Protein AF-A0A554KS75-F1 (afdb_monomer_lite)

Sequence (83 aa):
MLAVKASAKPSKIEGIGLFADEKIPKGTVTWRFHPRIDVVPSPGEPETLGVANRDIEKNEEMLVNYRMFDSHDENSKKEYLNN

Structure (mmCIF, N/CA/C/O backbone):
data_AF-A0A554KS75-F1
#
_entry.id   AF-A0A554KS75-F1
#
loop_
_atom_site.group_PDB
_atom_site.id
_atom_site.type_symbol
_atom_site.label_atom_id
_atom_site.label_alt_id
_atom_site.label_comp_id
_atom_site.label_asym_id
_atom_site.label_entity_id
_atom_site.label_seq_id
_atom_site.pdbx_PDB_ins_code
_atom_site.Cartn_x
_atom_site.Cartn_y
_atom_site.Cartn_z
_atom_site.occupancy
_atom_site.B_iso_or_equiv
_atom_site.auth_seq_id
_atom_site.auth_comp_id
_atom_site.auth_asym_id
_atom_site.auth_atom_id
_atom_site.pdbx_PDB_model_num
ATOM 1 N N . MET A 1 1 ? -7.382 5.109 -9.895 1.00 87.94 1 MET A N 1
ATOM 2 C CA . MET A 1 1 ? -8.458 5.544 -8.959 1.00 87.94 1 MET A CA 1
ATOM 3 C C . MET A 1 1 ? -8.626 4.609 -7.765 1.00 87.94 1 MET A C 1
ATOM 5 O O . MET A 1 1 ? -8.823 3.413 -7.952 1.00 87.94 1 MET A O 1
ATOM 9 N N . LEU A 1 2 ? -8.599 5.155 -6.542 1.00 92.81 2 LEU A N 1
ATOM 10 C CA . LEU A 1 2 ? -8.864 4.402 -5.306 1.00 92.81 2 LEU A CA 1
ATOM 11 C C . LEU A 1 2 ? -10.304 3.873 -5.262 1.00 92.81 2 LEU A C 1
ATOM 13 O O . LEU A 1 2 ? -11.247 4.611 -5.542 1.00 92.81 2 LEU A O 1
ATOM 17 N N . ALA A 1 3 ? -10.453 2.598 -4.906 1.00 95.06 3 ALA A N 1
ATOM 18 C CA . ALA A 1 3 ? -11.737 1.897 -4.822 1.00 95.06 3 ALA A CA 1
ATOM 19 C C . ALA A 1 3 ? -12.167 1.570 -3.377 1.00 95.06 3 ALA A C 1
ATOM 21 O O . ALA A 1 3 ? -13.253 1.034 -3.173 1.00 95.06 3 ALA A O 1
ATOM 22 N N . VAL A 1 4 ? -11.326 1.899 -2.394 1.00 96.94 4 VAL A N 1
ATOM 23 C CA . VAL A 1 4 ? -11.534 1.670 -0.954 1.00 96.94 4 VAL A CA 1
ATOM 24 C C . VAL A 1 4 ? -11.346 2.973 -0.180 1.00 96.94 4 VAL A C 1
ATOM 26 O O . VAL A 1 4 ? -10.685 3.896 -0.670 1.00 96.94 4 VAL A O 1
ATOM 29 N N . LYS A 1 5 ? -11.903 3.060 1.032 1.00 97.94 5 LYS A N 1
ATOM 30 C CA . LYS A 1 5 ? -11.672 4.199 1.928 1.00 97.94 5 LYS A CA 1
ATOM 31 C C . LYS A 1 5 ? -10.264 4.126 2.498 1.00 97.94 5 LYS A C 1
ATOM 33 O O . LYS A 1 5 ? -9.913 3.178 3.202 1.00 97.94 5 LYS A O 1
ATOM 38 N N . ALA A 1 6 ? -9.479 5.149 2.203 1.00 97.75 6 ALA A N 1
ATOM 39 C CA . ALA A 1 6 ? -8.122 5.269 2.685 1.00 97.75 6 ALA A CA 1
ATOM 40 C C . ALA A 1 6 ? -7.748 6.735 2.896 1.00 97.75 6 ALA A C 1
ATOM 42 O O . ALA A 1 6 ? -8.293 7.636 2.252 1.00 97.75 6 ALA A O 1
ATOM 43 N N . SER A 1 7 ? -6.768 6.946 3.765 1.00 98.06 7 SER A N 1
ATOM 44 C CA . SER A 1 7 ? -6.247 8.261 4.117 1.00 98.06 7 SER A CA 1
ATOM 45 C C . SER A 1 7 ? -4.734 8.303 3.948 1.00 98.06 7 SER A C 1
ATOM 47 O O . SER A 1 7 ? -4.030 7.369 4.334 1.00 98.06 7 SER A O 1
ATOM 49 N N . ALA A 1 8 ? -4.233 9.421 3.427 1.00 97.88 8 ALA A N 1
ATOM 50 C CA . ALA A 1 8 ? -2.809 9.731 3.404 1.00 97.88 8 ALA A CA 1
ATOM 51 C C . ALA A 1 8 ? -2.359 10.210 4.795 1.00 97.88 8 ALA A C 1
ATOM 53 O O . ALA A 1 8 ? -2.924 11.165 5.335 1.00 97.88 8 ALA A O 1
ATOM 54 N N . LYS A 1 9 ? -1.373 9.540 5.395 1.00 98.19 9 LYS A N 1
ATOM 55 C CA . LYS A 1 9 ? -0.836 9.855 6.736 1.00 98.19 9 LYS A CA 1
ATOM 56 C C . LYS A 1 9 ? 0.695 9.690 6.723 1.00 98.19 9 LYS A C 1
ATOM 58 O O . LYS A 1 9 ? 1.205 9.036 5.816 1.00 98.19 9 LYS A O 1
ATOM 63 N N . PRO A 1 10 ? 1.451 10.254 7.684 1.00 98.19 10 PRO A N 1
ATOM 64 C CA . PRO A 1 10 ? 2.889 9.997 7.781 1.00 98.19 10 PRO A CA 1
ATOM 65 C C . PRO A 1 10 ? 3.189 8.491 7.856 1.00 98.19 10 PRO A C 1
ATOM 67 O O . PRO A 1 10 ? 2.614 7.794 8.695 1.00 98.19 10 PRO A O 1
ATOM 70 N N . SER A 1 11 ? 4.059 8.003 6.970 1.00 96.56 11 SER A N 1
ATOM 71 C CA . SER A 1 11 ? 4.492 6.600 6.952 1.00 96.56 11 SER A CA 1
ATOM 72 C C . SER A 1 11 ? 5.584 6.362 7.991 1.00 96.56 11 SER A C 1
ATOM 74 O O . SER A 1 11 ? 6.357 7.264 8.325 1.00 96.56 11 SER A O 1
ATOM 76 N N . LYS A 1 12 ? 5.673 5.125 8.484 1.00 94.19 12 LYS A N 1
ATOM 77 C CA . LYS A 1 12 ? 6.830 4.677 9.272 1.00 94.19 12 LYS A CA 1
ATOM 78 C C . LYS A 1 12 ? 8.002 4.228 8.398 1.00 94.19 12 LYS A C 1
ATOM 80 O O . LYS A 1 12 ? 9.100 4.099 8.925 1.00 94.19 12 LYS A O 1
ATOM 85 N N . ILE A 1 13 ? 7.757 3.973 7.112 1.00 91.81 13 ILE A N 1
ATOM 86 C CA . ILE A 1 13 ? 8.775 3.573 6.141 1.00 91.81 13 ILE A CA 1
ATOM 87 C C . ILE A 1 13 ? 9.417 4.836 5.565 1.00 91.81 13 ILE A C 1
ATOM 89 O O . ILE A 1 13 ? 10.587 5.100 5.820 1.00 91.81 13 ILE A O 1
ATOM 93 N N . GLU A 1 14 ? 8.646 5.648 4.836 1.00 90.94 14 GLU A N 1
ATOM 94 C CA . GLU A 1 14 ? 9.159 6.870 4.212 1.00 90.94 14 GLU A CA 1
ATOM 95 C C . GLU A 1 14 ? 8.030 7.854 3.861 1.00 90.94 14 GLU A C 1
ATOM 97 O O . GLU A 1 14 ? 7.029 7.482 3.253 1.00 90.94 14 GLU A O 1
ATOM 102 N N . GLY A 1 15 ? 8.191 9.134 4.217 1.00 94.94 15 GLY A N 1
ATOM 103 C CA . GLY A 1 15 ? 7.299 10.211 3.775 1.00 94.94 15 GLY A CA 1
ATOM 104 C C . GLY A 1 15 ? 5.824 10.013 4.154 1.00 94.94 15 GLY A C 1
ATOM 105 O O . GLY A 1 15 ? 5.460 10.040 5.333 1.00 94.94 15 GLY A O 1
ATOM 106 N N . ILE A 1 16 ? 4.960 9.880 3.143 1.00 97.25 16 ILE A N 1
ATOM 107 C CA . ILE A 1 16 ? 3.505 9.728 3.287 1.00 97.25 16 ILE A CA 1
ATOM 108 C C . ILE A 1 16 ? 3.101 8.325 2.832 1.00 97.25 16 ILE A C 1
ATOM 110 O O . ILE A 1 16 ? 3.386 7.931 1.704 1.00 97.25 16 ILE A O 1
ATOM 114 N N . GLY A 1 17 ? 2.378 7.618 3.696 1.00 96.75 17 GLY A N 1
ATOM 115 C CA . GLY A 1 17 ? 1.793 6.308 3.432 1.00 96.75 17 GLY A CA 1
ATOM 116 C C . GLY A 1 17 ? 0.291 6.391 3.176 1.00 96.75 17 GLY A C 1
ATOM 117 O O . GLY A 1 17 ? -0.377 7.366 3.546 1.00 96.75 17 GLY A O 1
ATOM 118 N N . LEU A 1 18 ? -0.255 5.341 2.566 1.00 97.38 18 LEU A N 1
ATOM 119 C CA . LEU A 1 18 ? -1.687 5.178 2.332 1.00 97.38 18 LEU A CA 1
ATOM 120 C C . LEU A 1 18 ? -2.251 4.170 3.336 1.00 97.38 18 LEU A C 1
ATOM 122 O O . LEU A 1 18 ? -1.840 3.017 3.346 1.00 97.38 18 LEU A O 1
ATOM 126 N N . PHE A 1 19 ? -3.204 4.585 4.166 1.00 98.44 19 PHE A N 1
ATOM 127 C CA . PHE A 1 19 ? -3.728 3.761 5.257 1.00 98.44 19 PHE A CA 1
ATOM 128 C C . PHE A 1 19 ? -5.193 3.421 5.033 1.00 98.44 19 PHE A C 1
ATOM 130 O O . PHE A 1 19 ? -5.984 4.315 4.728 1.00 98.44 19 PHE A O 1
ATOM 137 N N . ALA A 1 20 ? -5.566 2.161 5.246 1.00 98.38 20 ALA A N 1
ATOM 138 C CA . ALA A 1 20 ?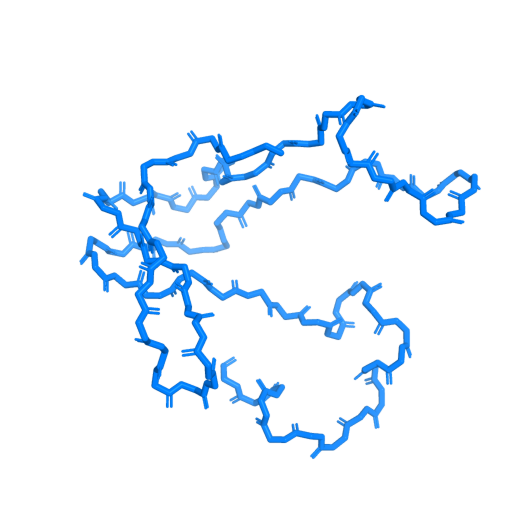 -6.951 1.716 5.142 1.00 98.38 20 ALA A CA 1
ATOM 139 C C . ALA A 1 20 ? -7.813 2.341 6.254 1.00 98.38 20 ALA A C 1
ATOM 141 O O . ALA A 1 20 ? -7.461 2.273 7.431 1.00 98.38 20 ALA A O 1
ATOM 142 N N . ASP A 1 21 ? -8.967 2.919 5.919 1.00 98.56 21 ASP A N 1
ATOM 143 C CA . ASP A 1 21 ? -9.923 3.439 6.914 1.00 98.56 21 ASP A CA 1
ATOM 144 C C . ASP A 1 21 ? -11.065 2.446 7.213 1.00 98.56 21 ASP A C 1
ATOM 146 O O . ASP A 1 21 ? -11.939 2.702 8.050 1.00 98.56 21 ASP A O 1
ATOM 150 N N . GLU A 1 22 ? -11.021 1.277 6.577 1.00 98.19 22 GLU A N 1
ATOM 151 C CA . GLU A 1 22 ? -11.921 0.140 6.759 1.00 98.19 22 GLU A CA 1
ATOM 152 C C . GLU A 1 22 ? -11.153 -1.186 6.649 1.00 98.19 22 GLU A C 1
ATOM 154 O O . GLU A 1 22 ? -10.018 -1.209 6.180 1.00 98.19 22 GLU A O 1
ATOM 159 N N . LYS A 1 23 ? -11.758 -2.293 7.097 1.00 98.38 23 LYS A N 1
ATOM 160 C CA . LYS A 1 23 ? -11.203 -3.631 6.857 1.00 98.38 23 LYS A CA 1
ATOM 161 C C . LYS A 1 23 ? -11.359 -3.975 5.375 1.00 98.38 23 LYS A C 1
ATOM 163 O O . LYS A 1 23 ? -12.457 -3.854 4.835 1.00 98.38 23 LYS A O 1
ATOM 168 N N . ILE A 1 24 ? -10.288 -4.448 4.745 1.00 98.50 24 ILE A N 1
ATOM 169 C CA . ILE A 1 24 ? -10.249 -4.809 3.325 1.00 98.50 24 ILE A CA 1
ATOM 170 C C . ILE A 1 24 ? -9.933 -6.309 3.225 1.00 98.50 24 ILE A C 1
ATOM 172 O O . ILE A 1 24 ? -8.799 -6.710 3.490 1.00 98.50 24 ILE A O 1
ATOM 176 N N . PRO A 1 25 ? -10.906 -7.161 2.860 1.00 98.44 25 PRO A N 1
ATOM 177 C CA . PRO A 1 25 ? -10.661 -8.588 2.672 1.00 98.44 25 PRO A CA 1
ATOM 178 C C . PRO A 1 25 ? -9.698 -8.875 1.513 1.00 98.44 25 PRO A C 1
ATOM 180 O O . PRO A 1 25 ? -9.675 -8.148 0.511 1.00 98.44 25 PRO A O 1
ATOM 183 N N . LYS A 1 26 ? -8.973 -9.991 1.598 1.00 98.25 26 LYS A N 1
ATOM 184 C CA . LYS A 1 26 ? -8.181 -10.539 0.491 1.00 98.25 26 LYS A CA 1
ATOM 185 C C . LYS A 1 26 ? -9.013 -10.634 -0.792 1.00 98.25 26 LYS A C 1
ATOM 187 O O . LYS A 1 26 ? -10.163 -11.064 -0.777 1.00 98.25 26 LYS A O 1
ATOM 192 N N . GLY A 1 27 ? -8.405 -10.276 -1.920 1.00 97.19 27 GLY A N 1
ATOM 193 C CA . GLY A 1 27 ? -9.039 -10.285 -3.239 1.00 97.19 27 GLY A CA 1
ATOM 194 C C . GLY A 1 27 ? -9.849 -9.025 -3.550 1.00 97.19 27 GLY A C 1
ATOM 195 O O . GLY A 1 27 ? -10.322 -8.871 -4.675 1.00 97.19 27 GLY A O 1
ATOM 196 N N . THR A 1 28 ? -9.987 -8.099 -2.597 1.00 97.56 28 THR A N 1
ATOM 197 C CA . THR A 1 28 ? -10.657 -6.819 -2.843 1.00 97.56 28 THR A CA 1
ATOM 198 C C . THR A 1 28 ? -9.827 -5.962 -3.793 1.00 97.56 28 THR A C 1
ATOM 200 O O . THR A 1 28 ? -8.620 -5.799 -3.606 1.00 97.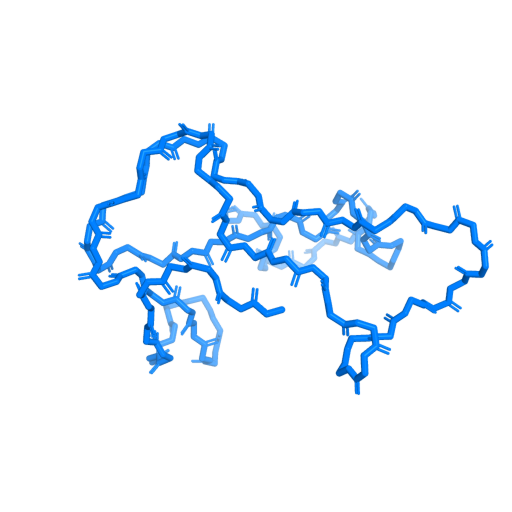56 28 THR A O 1
ATOM 203 N N . VAL A 1 29 ? -10.483 -5.380 -4.798 1.00 96.19 29 VAL A N 1
ATOM 204 C CA . VAL A 1 29 ? -9.861 -4.387 -5.678 1.00 96.19 29 VAL A CA 1
ATOM 205 C C . VAL A 1 29 ? -9.680 -3.084 -4.903 1.00 96.19 29 VAL A C 1
ATOM 207 O O . VAL A 1 29 ? -10.661 -2.462 -4.502 1.00 96.19 29 VAL A O 1
ATOM 210 N N . THR A 1 30 ? -8.434 -2.666 -4.714 1.00 95.88 30 THR A N 1
ATOM 211 C CA . THR A 1 30 ? -8.057 -1.455 -3.972 1.00 95.88 30 THR A CA 1
ATOM 212 C C . THR A 1 30 ? -7.887 -0.247 -4.885 1.00 95.88 30 THR A C 1
ATOM 214 O O . THR A 1 30 ? -8.165 0.885 -4.484 1.00 95.88 30 THR A O 1
ATOM 217 N N . TRP A 1 31 ? -7.484 -0.479 -6.134 1.00 93.62 31 TRP A N 1
ATOM 218 C CA . TRP A 1 31 ? -7.255 0.564 -7.124 1.00 93.62 31 TRP A CA 1
ATOM 219 C C . TRP A 1 31 ? -7.644 0.088 -8.525 1.00 93.62 31 TRP A C 1
ATOM 221 O O . TRP A 1 31 ? -7.417 -1.068 -8.885 1.00 93.62 31 TRP A O 1
ATOM 231 N N . ARG A 1 32 ? -8.232 0.988 -9.319 1.00 90.44 32 ARG A N 1
ATOM 232 C CA . ARG A 1 32 ? -8.628 0.757 -10.715 1.00 90.44 32 ARG A CA 1
ATOM 233 C C . ARG A 1 32 ? -8.049 1.823 -11.624 1.00 90.44 32 ARG A C 1
ATOM 235 O O . ARG A 1 32 ? -8.196 3.002 -11.309 1.00 90.44 32 ARG A O 1
ATOM 242 N N . PHE A 1 33 ? -7.496 1.420 -12.759 1.00 88.00 33 PHE A N 1
ATOM 243 C CA . PHE A 1 33 ? -7.039 2.349 -13.785 1.00 88.00 33 PHE A CA 1
ATOM 244 C C . PHE A 1 33 ? -8.180 3.260 -14.255 1.00 88.00 33 PHE A C 1
ATOM 246 O O . PHE A 1 33 ? -9.325 2.827 -14.411 1.00 88.00 33 PHE A O 1
ATOM 253 N N . HIS A 1 34 ? -7.877 4.537 -14.451 1.00 86.81 34 HIS A N 1
ATOM 254 C CA . HIS A 1 34 ? -8.786 5.511 -15.025 1.00 86.81 34 HIS A CA 1
ATOM 255 C C . HIS A 1 34 ? -8.084 6.282 -16.153 1.00 86.81 34 HIS A C 1
ATOM 257 O O . HIS A 1 34 ? -7.210 7.110 -15.883 1.00 86.81 34 HIS A O 1
ATOM 263 N N . PRO A 1 35 ? -8.534 6.119 -17.411 1.00 83.75 35 PRO A N 1
ATOM 264 C CA . PRO A 1 35 ? -7.786 6.509 -18.614 1.00 83.75 35 PRO A CA 1
ATOM 265 C C . PRO A 1 35 ? -7.562 8.015 -18.794 1.00 83.75 35 PRO A C 1
ATOM 267 O O . PRO A 1 35 ? -6.832 8.427 -19.685 1.00 83.75 35 PRO A O 1
ATOM 270 N N . ARG A 1 36 ? -8.219 8.860 -17.989 1.00 85.44 36 ARG A N 1
ATOM 271 C CA . ARG A 1 36 ? -8.038 10.325 -18.035 1.00 85.44 36 ARG A CA 1
ATOM 272 C C . ARG A 1 36 ? -7.084 10.865 -16.970 1.00 85.44 36 ARG A C 1
ATOM 274 O O . ARG A 1 36 ? -6.830 12.061 -16.962 1.00 85.44 36 ARG A O 1
ATOM 281 N N . ILE A 1 37 ? -6.670 10.028 -16.021 1.00 85.06 37 ILE A N 1
ATOM 282 C CA . ILE A 1 37 ? -5.860 10.438 -14.863 1.00 85.06 37 ILE A CA 1
ATOM 283 C C . ILE A 1 37 ? -4.561 9.640 -14.840 1.00 85.06 37 ILE A C 1
ATOM 285 O O . ILE A 1 37 ? -3.495 10.202 -14.617 1.00 85.06 37 ILE A O 1
ATOM 289 N N . ASP A 1 38 ? -4.668 8.339 -15.085 1.00 85.00 38 ASP A N 1
ATOM 290 C CA . ASP A 1 38 ? -3.559 7.409 -15.006 1.00 85.00 38 ASP A CA 1
ATOM 291 C C . ASP A 1 38 ? -2.861 7.305 -16.375 1.00 85.00 38 ASP A C 1
ATOM 293 O O . ASP A 1 38 ? -3.509 7.353 -17.424 1.00 85.00 38 ASP A O 1
ATOM 297 N N . VAL A 1 39 ? -1.533 7.173 -16.366 1.00 79.19 39 VAL A N 1
ATOM 298 C CA . VAL A 1 39 ? -0.701 7.072 -17.575 1.00 79.19 39 VAL A CA 1
ATOM 299 C C . VAL A 1 39 ? -0.077 5.685 -17.624 1.00 79.19 39 VAL A C 1
ATOM 301 O O . VAL A 1 39 ? 0.575 5.273 -16.668 1.00 79.19 39 VAL A O 1
ATOM 304 N N . VAL A 1 40 ? -0.255 4.982 -18.743 1.00 73.62 40 VAL A N 1
ATOM 305 C CA . VAL A 1 40 ? 0.491 3.753 -19.035 1.00 73.62 40 VAL A CA 1
ATOM 306 C C . VAL A 1 40 ? 1.741 4.155 -19.824 1.00 73.62 40 VAL A C 1
ATOM 308 O O . VAL A 1 40 ? 1.602 4.771 -20.884 1.00 73.62 40 VAL A O 1
ATOM 311 N N . PRO A 1 41 ? 2.954 3.880 -19.316 1.00 67.25 41 PRO A N 1
ATOM 312 C CA . PRO A 1 41 ? 4.187 4.390 -19.910 1.00 67.25 41 PRO A CA 1
ATOM 313 C C . PRO A 1 41 ? 4.524 3.741 -21.258 1.00 67.25 41 PRO A C 1
ATOM 315 O O . P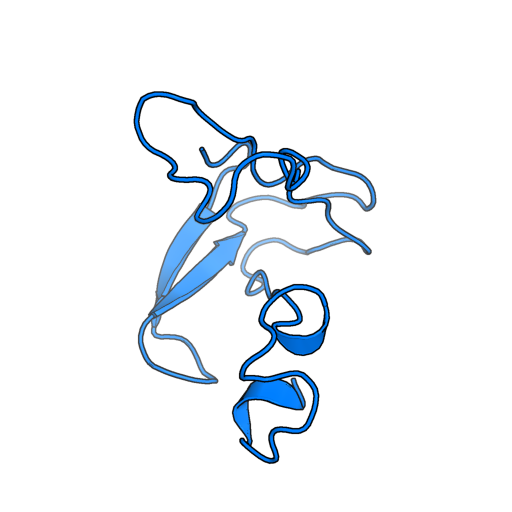RO A 1 41 ? 5.210 4.368 -22.066 1.00 67.25 41 PRO A O 1
ATOM 318 N N . SER A 1 42 ? 4.036 2.525 -21.533 1.00 68.19 42 SER A N 1
ATOM 319 C CA . SER A 1 42 ? 4.292 1.822 -22.792 1.00 68.19 42 SER A CA 1
ATOM 320 C C . SER A 1 42 ? 3.013 1.223 -23.419 1.00 68.19 42 SER A C 1
ATOM 322 O O . SER A 1 42 ? 2.133 0.723 -22.712 1.00 68.19 42 SER A O 1
ATOM 324 N N . PRO A 1 43 ? 2.853 1.271 -24.757 1.00 61.78 43 PRO A N 1
ATOM 325 C CA . PRO A 1 43 ? 1.730 0.624 -25.432 1.00 61.78 43 PRO A CA 1
ATOM 326 C C . PRO A 1 43 ? 1.773 -0.900 -25.249 1.00 61.78 43 PRO A C 1
ATOM 328 O O . PRO A 1 43 ? 2.755 -1.538 -25.620 1.00 61.78 43 PRO A O 1
ATOM 331 N N . GLY A 1 44 ? 0.687 -1.490 -24.742 1.00 64.44 44 GLY A N 1
ATOM 332 C CA . GLY A 1 44 ? 0.559 -2.942 -24.563 1.00 64.44 44 GLY A CA 1
ATOM 333 C C . GLY A 1 44 ? 0.863 -3.451 -23.152 1.00 64.44 44 GLY A C 1
ATOM 334 O O . GLY A 1 44 ? 0.664 -4.638 -22.897 1.00 64.44 44 GLY A O 1
ATOM 335 N N . GLU A 1 45 ? 1.277 -2.582 -22.226 1.00 64.44 45 GLU A N 1
ATOM 336 C CA . GLU A 1 45 ? 1.280 -2.931 -20.807 1.00 64.44 45 GLU A CA 1
ATOM 337 C C . GLU A 1 45 ? -0.161 -3.075 -20.288 1.00 64.44 45 GLU A C 1
ATOM 339 O O . GLU A 1 45 ? -1.019 -2.240 -20.597 1.00 64.44 45 GLU A O 1
ATOM 344 N N . PRO A 1 46 ? -0.466 -4.151 -19.540 1.00 61.31 46 PRO A N 1
ATOM 345 C CA . PRO A 1 46 ? -1.813 -4.392 -19.051 1.00 61.31 46 PRO A CA 1
ATOM 346 C C . PRO A 1 46 ? -2.235 -3.295 -18.072 1.00 61.31 46 PRO A C 1
ATOM 348 O O . PRO A 1 46 ? -1.461 -2.880 -17.212 1.00 61.31 46 PRO A O 1
ATOM 351 N N . GLU A 1 47 ? -3.498 -2.874 -18.158 1.00 62.59 47 GLU A N 1
ATOM 352 C CA . GLU A 1 47 ? -4.131 -2.072 -17.113 1.00 62.59 47 GLU A CA 1
ATOM 353 C C . GLU A 1 47 ? -4.061 -2.854 -15.791 1.00 62.59 47 GLU A C 1
ATOM 355 O O . GLU A 1 47 ? -4.723 -3.882 -15.620 1.00 62.59 47 GLU A O 1
ATOM 360 N N . THR A 1 48 ? -3.226 -2.411 -14.851 1.00 71.75 48 THR A N 1
ATOM 361 C CA . THR A 1 48 ? -3.033 -3.132 -13.591 1.00 71.75 48 THR A CA 1
ATOM 362 C C . THR A 1 48 ? -4.115 -2.742 -12.589 1.00 71.75 48 THR A C 1
ATOM 364 O O . THR A 1 48 ? -4.354 -1.575 -12.292 1.00 71.75 48 THR A O 1
ATOM 367 N N . LEU A 1 49 ? -4.821 -3.738 -12.057 1.00 84.62 49 LEU A N 1
ATOM 368 C CA . LEU A 1 49 ? -5.690 -3.547 -10.899 1.00 84.62 49 LEU A CA 1
ATOM 369 C C . LEU A 1 49 ? -4.856 -3.718 -9.632 1.00 84.62 49 LEU A C 1
ATOM 371 O O . LEU A 1 49 ? -4.126 -4.700 -9.491 1.00 84.62 49 LEU A O 1
ATOM 375 N N . GLY A 1 50 ? -5.021 -2.806 -8.677 1.00 90.38 50 GLY A N 1
ATOM 376 C CA . GLY A 1 50 ? -4.558 -3.045 -7.316 1.00 90.38 50 GLY A CA 1
ATOM 377 C C . GLY A 1 50 ? -5.489 -4.053 -6.651 1.00 90.38 50 GLY A C 1
ATOM 378 O O . GLY A 1 50 ? -6.699 -3.819 -6.599 1.00 90.38 50 GLY A O 1
ATOM 379 N N . VAL A 1 51 ? -4.951 -5.167 -6.154 1.00 94.31 51 VAL A N 1
ATOM 380 C CA . VAL A 1 51 ? -5.722 -6.201 -5.448 1.00 94.31 51 VAL A CA 1
ATOM 381 C C . VAL A 1 51 ? -5.039 -6.535 -4.130 1.00 94.31 51 VAL A C 1
ATOM 383 O O . VAL A 1 51 ? -3.837 -6.793 -4.093 1.00 94.31 51 VAL A O 1
ATOM 386 N N . ALA A 1 52 ? -5.812 -6.562 -3.046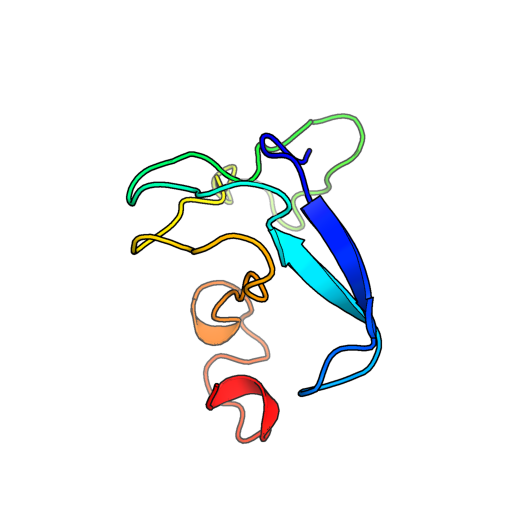 1.00 96.69 52 ALA A N 1
ATOM 387 C CA . ALA A 1 52 ? -5.316 -6.980 -1.742 1.00 96.69 52 ALA A CA 1
ATOM 388 C C . ALA A 1 52 ? -4.920 -8.469 -1.782 1.00 96.69 52 ALA A C 1
ATOM 390 O O . ALA A 1 52 ? -5.765 -9.347 -1.968 1.00 96.69 52 ALA A O 1
ATOM 391 N N . ASN A 1 53 ? -3.633 -8.776 -1.611 1.00 95.19 53 ASN A N 1
ATOM 392 C CA . ASN A 1 53 ? -3.127 -10.157 -1.630 1.00 95.19 53 ASN A CA 1
ATOM 393 C C . ASN A 1 53 ? -3.397 -10.925 -0.315 1.00 95.19 53 ASN A C 1
ATOM 395 O O . ASN A 1 53 ? -3.298 -12.156 -0.281 1.00 95.19 53 ASN A O 1
ATOM 399 N N . ARG A 1 54 ? -3.799 -10.208 0.738 1.00 97.19 54 ARG A N 1
ATOM 400 C CA . ARG A 1 54 ? -4.235 -10.696 2.050 1.00 97.19 54 ARG A CA 1
ATOM 401 C C . ARG A 1 54 ? -5.289 -9.756 2.634 1.00 97.19 54 ARG A C 1
ATOM 403 O O . ARG A 1 54 ? -5.550 -8.701 2.062 1.00 97.19 54 ARG A O 1
ATOM 410 N N . ASP A 1 55 ? -5.859 -10.138 3.770 1.00 98.25 55 ASP A N 1
ATOM 411 C CA . ASP A 1 55 ? -6.676 -9.227 4.567 1.00 98.25 55 ASP A CA 1
ATOM 412 C C . ASP A 1 55 ? -5.810 -8.061 5.072 1.00 98.25 55 ASP A C 1
ATOM 414 O O . ASP A 1 55 ? -4.669 -8.264 5.507 1.00 98.25 55 ASP A O 1
ATOM 418 N N . ILE A 1 56 ? -6.360 -6.850 4.992 1.00 98.38 56 ILE A N 1
ATOM 419 C CA . ILE A 1 56 ? -5.764 -5.609 5.493 1.00 98.38 56 ILE A CA 1
ATOM 420 C C . ILE A 1 56 ? -6.721 -5.045 6.541 1.00 98.38 56 ILE A C 1
ATOM 422 O O . ILE A 1 56 ? -7.917 -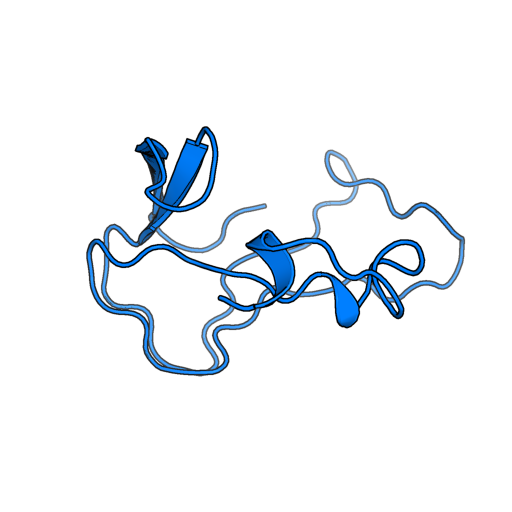4.860 6.279 1.00 98.38 56 ILE A O 1
ATOM 426 N N . GLU A 1 57 ? -6.213 -4.797 7.740 1.00 98.50 57 GLU A N 1
ATOM 427 C CA . GLU A 1 57 ? -7.018 -4.287 8.844 1.00 98.50 57 GLU A CA 1
ATOM 428 C C . GLU A 1 57 ? -7.164 -2.761 8.789 1.00 98.50 57 GLU A C 1
ATOM 430 O O . GLU A 1 57 ? -6.377 -2.037 8.175 1.00 98.50 57 GLU A O 1
ATOM 435 N N . LYS A 1 58 ? -8.190 -2.239 9.466 1.00 98.12 58 LYS A N 1
ATOM 436 C CA . LYS A 1 58 ? -8.370 -0.788 9.581 1.00 98.12 58 LYS A CA 1
ATOM 437 C C . LYS A 1 58 ? -7.146 -0.153 10.258 1.00 98.12 58 LYS A C 1
ATOM 439 O O . LYS A 1 58 ? -6.713 -0.596 11.319 1.00 98.12 58 LYS A O 1
ATOM 444 N N . ASN A 1 59 ? -6.690 0.965 9.702 1.00 98.00 59 ASN A N 1
ATOM 445 C CA . ASN A 1 59 ? -5.479 1.718 10.040 1.00 98.00 59 ASN A CA 1
ATOM 446 C C . ASN A 1 59 ? -4.159 1.036 9.663 1.00 98.00 59 ASN A C 1
ATOM 448 O O . ASN A 1 59 ? -3.103 1.535 10.047 1.00 98.00 59 ASN A O 1
ATOM 452 N N . GLU A 1 60 ? -4.193 -0.070 8.926 1.00 98.12 60 GLU A N 1
ATOM 453 C CA . GLU A 1 60 ? -2.986 -0.671 8.376 1.00 98.12 60 GLU A CA 1
ATOM 454 C C . GLU A 1 60 ? -2.524 0.087 7.121 1.00 98.12 60 GLU A C 1
ATOM 456 O O . GLU A 1 60 ? -3.343 0.581 6.338 1.00 98.12 60 GLU A O 1
ATOM 461 N N . GLU A 1 61 ? -1.206 0.209 6.947 1.00 97.69 61 GLU A N 1
ATOM 462 C CA . GLU A 1 61 ? -0.606 0.809 5.755 1.00 97.69 61 GLU A CA 1
ATOM 463 C C . GLU A 1 61 ? -0.705 -0.168 4.577 1.00 97.69 61 GLU A C 1
ATOM 465 O O . GLU A 1 61 ? -0.298 -1.328 4.660 1.00 97.69 61 GLU A O 1
ATOM 470 N N . MET A 1 62 ? -1.276 0.301 3.474 1.00 96.56 62 MET A N 1
ATOM 471 C CA . MET A 1 62 ? -1.398 -0.450 2.235 1.00 96.56 62 MET A CA 1
ATOM 472 C C . MET A 1 62 ? -0.085 -0.348 1.464 1.00 96.56 62 MET A C 1
ATOM 474 O O . MET A 1 62 ? 0.285 0.732 1.005 1.00 96.56 62 MET A O 1
ATOM 478 N N . LEU A 1 63 ? 0.597 -1.480 1.299 1.00 94.81 63 LEU A N 1
ATOM 479 C CA . LEU A 1 63 ? 1.884 -1.561 0.612 1.00 94.81 63 LEU A CA 1
ATOM 480 C C . LEU A 1 63 ? 1.759 -2.228 -0.757 1.00 94.81 63 LEU A C 1
ATOM 482 O O . LEU A 1 63 ? 0.842 -3.010 -1.021 1.00 94.81 63 LEU A O 1
ATOM 486 N N . VAL A 1 64 ? 2.731 -1.938 -1.617 1.00 90.56 64 VAL A N 1
ATOM 487 C CA . VAL A 1 64 ? 2.895 -2.580 -2.916 1.00 90.56 64 VAL A CA 1
ATOM 488 C C . VAL A 1 64 ? 4.365 -2.949 -3.115 1.00 90.56 64 VAL A C 1
ATOM 490 O O . VAL A 1 64 ? 5.260 -2.192 -2.750 1.00 90.56 64 VAL A O 1
ATOM 493 N N . ASN A 1 65 ? 4.624 -4.125 -3.686 1.00 87.81 65 ASN A N 1
ATOM 494 C CA . ASN A 1 65 ? 5.982 -4.557 -3.991 1.00 87.81 65 ASN A CA 1
ATOM 495 C C . ASN A 1 65 ? 6.422 -3.998 -5.351 1.00 87.81 65 ASN A C 1
ATOM 497 O O . ASN A 1 65 ? 6.037 -4.535 -6.390 1.00 87.81 65 ASN A O 1
ATOM 501 N N . TYR A 1 66 ? 7.252 -2.954 -5.334 1.00 85.69 66 TYR A N 1
ATOM 502 C CA . TYR A 1 66 ? 7.776 -2.306 -6.541 1.00 85.69 66 TYR A CA 1
ATOM 503 C C . TYR A 1 66 ? 8.539 -3.259 -7.470 1.00 85.69 66 TYR A C 1
ATOM 505 O O . TYR A 1 66 ? 8.473 -3.092 -8.683 1.00 85.69 66 TYR A O 1
ATOM 513 N N . ARG A 1 67 ? 9.158 -4.332 -6.950 1.00 85.56 67 ARG A N 1
ATOM 514 C CA . ARG A 1 67 ? 9.862 -5.323 -7.790 1.00 85.56 67 ARG A CA 1
ATOM 515 C C . ARG A 1 67 ? 8.950 -6.060 -8.774 1.00 85.56 67 ARG A C 1
ATOM 517 O O . ARG A 1 67 ? 9.446 -6.713 -9.682 1.00 85.56 67 ARG A O 1
ATOM 524 N N . MET A 1 68 ? 7.631 -6.006 -8.576 1.00 81.38 68 MET A N 1
ATOM 525 C CA . MET A 1 68 ? 6.663 -6.711 -9.420 1.00 81.38 68 MET A CA 1
ATOM 526 C C . MET A 1 68 ? 6.354 -5.990 -10.736 1.00 81.38 68 MET A C 1
ATOM 528 O O . MET A 1 68 ? 5.810 -6.621 -11.638 1.00 81.38 68 MET A O 1
ATOM 532 N N . PHE A 1 69 ? 6.626 -4.687 -10.841 1.00 78.19 69 PHE A N 1
ATOM 533 C CA . PHE A 1 69 ? 6.257 -3.895 -12.025 1.00 78.19 69 PHE A CA 1
ATOM 534 C C . PHE A 1 69 ? 7.196 -2.725 -12.330 1.00 78.19 69 PHE A C 1
ATOM 536 O O . PHE A 1 69 ? 7.134 -2.203 -13.438 1.00 78.19 69 PHE A O 1
ATOM 543 N N . ASP A 1 70 ? 8.064 -2.306 -11.404 1.00 78.19 70 ASP A N 1
ATOM 544 C CA . ASP A 1 70 ? 9.090 -1.305 -11.689 1.00 78.19 70 ASP A CA 1
ATOM 545 C C . ASP A 1 70 ? 10.417 -1.991 -12.032 1.00 78.19 70 ASP A C 1
ATOM 547 O O . ASP A 1 70 ? 11.094 -2.571 -11.176 1.00 78.19 70 ASP A O 1
ATOM 551 N N . SER A 1 71 ? 10.802 -1.907 -13.305 1.00 80.06 71 SER A N 1
ATOM 552 C CA . SER A 1 71 ? 12.047 -2.481 -13.822 1.00 80.06 71 SER 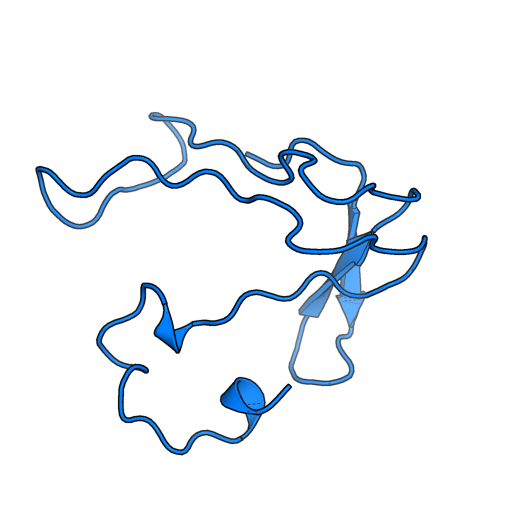A CA 1
ATOM 553 C C . SER A 1 71 ? 13.302 -1.869 -13.194 1.00 80.06 71 SER A C 1
ATOM 555 O O . SER A 1 71 ? 14.338 -2.533 -13.131 1.00 80.06 71 SER A O 1
ATOM 557 N N . HIS A 1 72 ? 13.230 -0.641 -12.670 1.00 80.56 72 HIS A N 1
ATOM 558 C CA . HIS A 1 72 ? 14.360 -0.022 -11.974 1.00 80.56 72 HIS A CA 1
ATOM 559 C C . HIS A 1 72 ? 14.635 -0.687 -10.624 1.00 80.56 72 HIS A C 1
ATOM 561 O O . HIS A 1 72 ? 15.776 -0.675 -10.153 1.00 80.56 72 HIS A O 1
ATOM 567 N N . ASP A 1 73 ? 13.607 -1.275 -10.009 1.00 83.88 73 ASP A N 1
ATOM 568 C CA . ASP A 1 73 ? 13.692 -1.843 -8.669 1.00 83.88 73 ASP A CA 1
ATOM 569 C C . ASP A 1 73 ? 13.830 -3.373 -8.648 1.00 83.88 73 ASP A C 1
ATOM 571 O O . ASP A 1 73 ? 14.147 -3.927 -7.593 1.00 83.88 73 ASP A O 1
ATOM 575 N N . GLU A 1 74 ? 13.716 -4.054 -9.795 1.00 82.81 74 GLU A N 1
ATOM 576 C CA . GLU A 1 74 ? 13.830 -5.520 -9.917 1.00 82.81 74 GLU A CA 1
ATOM 577 C C . GLU A 1 74 ? 15.078 -6.079 -9.206 1.00 82.81 74 GLU A C 1
ATOM 579 O O . GLU A 1 74 ? 14.989 -7.023 -8.421 1.00 82.81 74 GLU A O 1
ATOM 584 N N . ASN A 1 75 ? 16.234 -5.437 -9.411 1.00 83.94 75 ASN A N 1
ATOM 585 C CA . ASN A 1 75 ? 17.528 -5.844 -8.846 1.00 83.94 75 ASN A CA 1
ATOM 586 C C . ASN A 1 75 ? 18.083 -4.845 -7.810 1.00 83.94 75 ASN A C 1
ATOM 588 O O . ASN A 1 75 ? 19.272 -4.862 -7.473 1.00 83.94 75 ASN A O 1
ATOM 592 N N . SER A 1 76 ? 17.231 -3.951 -7.309 1.00 85.88 76 SER A N 1
ATOM 593 C CA . SER A 1 76 ? 17.613 -2.878 -6.393 1.00 85.88 76 SER A CA 1
ATOM 594 C C . SER A 1 76 ? 17.787 -3.373 -4.952 1.00 85.88 76 SER A C 1
ATOM 596 O O . SER A 1 76 ? 17.082 -4.265 -4.465 1.00 85.88 76 SER A O 1
ATOM 598 N N . LYS A 1 77 ? 18.749 -2.763 -4.248 1.00 85.56 77 LYS A N 1
ATOM 599 C CA . LYS A 1 77 ? 19.095 -3.046 -2.840 1.00 85.56 77 LYS A CA 1
ATOM 600 C C . LYS A 1 77 ? 18.564 -1.994 -1.865 1.00 85.56 77 LYS A C 1
ATOM 602 O O . LYS A 1 77 ? 19.021 -1.935 -0.726 1.00 85.56 77 LYS A O 1
ATOM 607 N N . LYS A 1 78 ? 17.658 -1.123 -2.312 1.00 84.56 78 LYS A N 1
ATOM 608 C CA . LYS A 1 78 ? 17.095 -0.085 -1.447 1.00 84.56 78 LYS A CA 1
ATOM 609 C C . LYS A 1 78 ? 16.285 -0.707 -0.311 1.00 84.56 78 LYS A C 1
ATOM 611 O O . LYS A 1 78 ? 15.582 -1.696 -0.502 1.00 84.56 78 LYS A O 1
ATOM 616 N N . GLU A 1 79 ? 16.394 -0.108 0.870 1.00 84.12 79 GLU A N 1
ATOM 617 C CA . GLU A 1 79 ? 15.836 -0.648 2.112 1.00 84.12 79 GLU A CA 1
ATOM 618 C C . GLU A 1 79 ? 14.304 -0.729 2.089 1.00 84.12 79 GLU A C 1
ATOM 620 O O . GLU A 1 79 ? 13.743 -1.718 2.560 1.00 84.12 79 GLU A O 1
ATOM 625 N N . TYR A 1 80 ? 13.629 0.236 1.447 1.00 81.25 80 TYR A N 1
ATOM 626 C CA . TYR A 1 80 ? 12.163 0.265 1.360 1.00 81.25 80 TYR A CA 1
ATOM 627 C C . TYR A 1 80 ? 11.560 -0.956 0.652 1.00 81.25 80 TYR A C 1
ATOM 629 O O . TYR A 1 80 ? 10.380 -1.249 0.832 1.00 81.25 80 TYR A O 1
ATOM 637 N N . LEU A 1 81 ? 12.358 -1.686 -0.131 1.00 83.38 81 LEU A N 1
ATOM 638 C CA . LEU A 1 81 ? 11.922 -2.876 -0.851 1.00 83.38 81 LEU A CA 1
ATOM 639 C C . LEU A 1 81 ? 11.834 -4.132 0.039 1.00 83.38 81 LEU A C 1
ATOM 641 O O . LEU A 1 81 ? 11.464 -5.194 -0.460 1.00 83.38 81 LEU A O 1
ATOM 645 N N . ASN A 1 82 ? 12.220 -4.058 1.315 1.00 82.44 82 ASN A N 1
ATOM 646 C CA . ASN A 1 82 ? 12.263 -5.210 2.227 1.00 82.44 82 ASN A CA 1
ATOM 647 C C . ASN A 1 82 ? 11.100 -5.239 3.238 1.00 82.44 82 ASN A C 1
ATOM 649 O O . ASN A 1 82 ? 11.171 -5.994 4.208 1.00 82.44 82 ASN A O 1
ATOM 653 N N . ASN A 1 83 ? 10.070 -4.414 3.023 1.00 72.06 83 ASN A N 1
ATOM 654 C CA . ASN A 1 83 ? 8.896 -4.288 3.893 1.00 72.06 83 ASN A CA 1
ATOM 655 C C . ASN A 1 83 ? 7.723 -5.168 3.449 1.00 72.06 83 ASN A C 1
ATOM 657 O O . ASN A 1 83 ? 7.559 -5.370 2.224 1.00 72.06 83 ASN A O 1
#

Secondary structure (DSSP, 8-state):
-B-S-EEEEE-SSSSEEEEESS-B-TT-EEE---TTT---SSTT---PPEE-SS-B-TT-B----GGGT-TTTTT---GGGG-

Foldseek 3Di:
DFPADWDWDQDPLDGIFIFHQAKDAFFDFGDFDDPVPDDDPDPPPDRDTDTHNHIHHGRGTDDDQCCVPPPVCVPDPDPSNVD

pLDDT: mean 88.7, std 10.33, range [61.31, 98.56]

Radius of gyration: 13.76 Å; chains: 1; bounding box: 31×21×36 Å